Protein AF-A0A9X0UBY7-F1 (afdb_monomer_lite)

Foldseek 3Di:
DDPVCCVPPPDDPPDPLVVLLVVQCVVVVNDDDPVVSVVSVCVPPPVNVVVVLVVCVPPVQVVCVVVVQWDDDVSRIDGPDDPD

Organism: NCBI:txid2013562

Structure (mmCIF, N/CA/C/O backbone):
data_AF-A0A9X0UBY7-F1
#
_entry.id   AF-A0A9X0UBY7-F1
#
loop_
_atom_site.group_PDB
_atom_site.id
_atom_site.type_symbol
_atom_site.label_atom_id
_atom_site.label_alt_id
_atom_site.label_comp_id
_atom_site.label_asym_id
_atom_site.label_entity_id
_atom_site.label_seq_id
_atom_site.pdbx_PDB_ins_code
_atom_site.Cartn_x
_atom_site.Cartn_y
_atom_site.Cartn_z
_atom_site.occupancy
_atom_site.B_iso_or_equiv
_atom_site.auth_seq_id
_atom_site.auth_comp_id
_atom_site.auth_asym_id
_atom_site.auth_atom_id
_atom_site.pdbx_PDB_model_num
ATOM 1 N N . MET A 1 1 ? 15.505 -2.997 -29.357 1.00 66.88 1 MET A N 1
ATOM 2 C CA . MET A 1 1 ? 16.076 -2.775 -28.008 1.00 66.88 1 MET A CA 1
ATOM 3 C C . MET A 1 1 ? 15.454 -3.789 -27.059 1.00 66.88 1 MET A C 1
ATOM 5 O O . MET A 1 1 ? 14.241 -3.943 -27.102 1.00 66.88 1 MET A O 1
ATOM 9 N N . LEU A 1 2 ? 16.249 -4.509 -26.263 1.00 91.62 2 LEU A N 1
ATOM 10 C CA . LEU A 1 2 ? 15.732 -5.490 -25.298 1.00 91.62 2 LEU A CA 1
ATOM 11 C C . LEU A 1 2 ? 15.333 -4.788 -23.994 1.00 91.62 2 LEU A C 1
ATOM 13 O O . LEU A 1 2 ? 16.047 -3.897 -23.543 1.00 91.62 2 LEU A O 1
ATOM 17 N N . LEU A 1 3 ? 14.246 -5.223 -23.348 1.00 91.50 3 LEU A N 1
ATOM 18 C CA . LEU A 1 3 ? 13.816 -4.681 -22.048 1.00 91.50 3 LEU A CA 1
ATOM 19 C C . LEU A 1 3 ? 14.946 -4.728 -21.004 1.00 91.50 3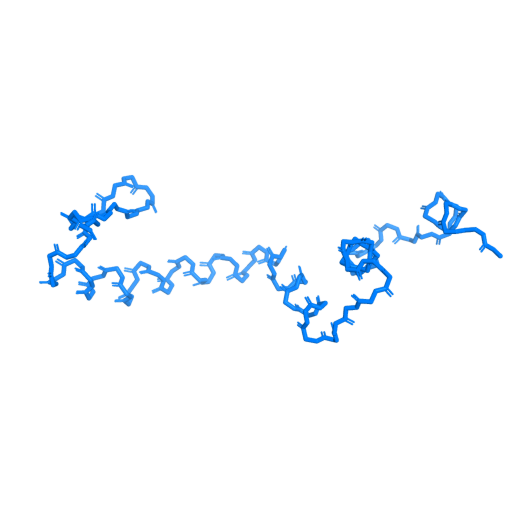 LEU A C 1
ATOM 21 O O . LEU A 1 3 ? 15.163 -3.767 -20.271 1.00 91.50 3 LEU A O 1
ATOM 25 N N . ARG A 1 4 ? 15.721 -5.819 -20.998 1.00 93.75 4 ARG A N 1
ATOM 26 C CA . ARG A 1 4 ? 16.901 -5.983 -20.141 1.00 93.75 4 ARG A CA 1
ATOM 27 C C . ARG A 1 4 ? 17.947 -4.884 -20.354 1.00 93.75 4 ARG A C 1
ATOM 29 O O . ARG A 1 4 ? 18.511 -4.401 -19.383 1.00 93.75 4 ARG A O 1
ATOM 36 N N . ASP A 1 5 ? 18.206 -4.498 -21.602 1.00 95.12 5 ASP A N 1
ATOM 37 C CA . ASP A 1 5 ? 19.177 -3.444 -21.921 1.00 95.12 5 ASP A CA 1
ATOM 38 C C . ASP A 1 5 ? 18.697 -2.076 -21.420 1.00 95.12 5 ASP A C 1
ATOM 40 O O . ASP A 1 5 ? 19.464 -1.329 -20.818 1.00 95.12 5 ASP A O 1
ATOM 44 N N . PHE A 1 6 ? 17.403 -1.783 -21.575 1.00 93.56 6 PHE A N 1
ATOM 45 C CA . PHE A 1 6 ? 16.824 -0.553 -21.042 1.00 93.56 6 PHE A CA 1
ATOM 46 C C . PHE A 1 6 ? 16.968 -0.468 -19.518 1.00 93.56 6 PHE A C 1
ATOM 48 O O . PHE A 1 6 ? 17.466 0.534 -19.008 1.00 93.56 6 PHE A O 1
ATOM 55 N N . ILE A 1 7 ? 16.578 -1.529 -18.803 1.00 92.31 7 ILE A N 1
ATOM 56 C CA . ILE A 1 7 ? 16.631 -1.578 -17.335 1.00 92.31 7 ILE A CA 1
ATOM 57 C C . ILE A 1 7 ? 18.068 -1.417 -16.826 1.00 92.31 7 ILE A C 1
ATOM 59 O O . ILE A 1 7 ? 18.282 -0.686 -15.866 1.00 92.31 7 ILE A O 1
ATOM 63 N N . LEU A 1 8 ? 19.042 -2.076 -17.461 1.00 92.50 8 LEU A N 1
ATOM 64 C CA . LEU A 1 8 ? 20.424 -2.092 -16.973 1.00 92.50 8 LEU A CA 1
ATOM 65 C C . LEU A 1 8 ? 21.235 -0.857 -17.375 1.00 92.50 8 LEU A C 1
ATOM 67 O O . LEU A 1 8 ? 22.073 -0.415 -16.598 1.00 92.50 8 LEU A O 1
ATOM 71 N N . ASN A 1 9 ? 21.009 -0.310 -18.573 1.00 94.12 9 ASN A N 1
ATOM 72 C CA . ASN A 1 9 ? 21.930 0.662 -19.170 1.00 94.12 9 ASN A CA 1
ATOM 73 C C . ASN A 1 9 ? 21.302 2.036 -19.454 1.00 94.12 9 ASN A C 1
ATOM 75 O O . ASN A 1 9 ? 22.028 2.982 -19.761 1.00 94.12 9 ASN A O 1
ATOM 79 N N . ARG A 1 10 ? 19.967 2.169 -19.423 1.00 91.12 10 ARG A N 1
ATOM 80 C CA . ARG A 1 10 ? 19.268 3.397 -19.866 1.00 91.12 10 ARG A CA 1
ATOM 81 C C . ARG A 1 10 ? 18.308 3.984 -18.836 1.00 91.12 10 ARG A C 1
ATOM 83 O O . ARG A 1 10 ? 18.087 5.195 -18.856 1.00 91.12 10 ARG A O 1
ATOM 90 N N . MET A 1 11 ? 17.724 3.160 -17.971 1.00 92.44 11 MET A N 1
ATOM 91 C CA . MET A 1 11 ? 16.774 3.603 -16.956 1.00 92.44 11 MET A CA 1
ATOM 92 C C . MET A 1 11 ? 17.481 4.508 -15.938 1.00 92.44 11 MET A C 1
ATOM 94 O O . MET A 1 11 ? 18.481 4.124 -15.334 1.00 92.44 11 MET A O 1
ATOM 98 N N . ARG A 1 12 ? 16.978 5.735 -15.761 1.00 87.19 12 ARG A N 1
ATOM 99 C CA . ARG A 1 12 ? 17.552 6.690 -14.803 1.00 87.19 12 ARG A CA 1
ATOM 100 C C . ARG A 1 12 ? 16.976 6.416 -13.416 1.00 87.19 12 ARG A C 1
ATOM 102 O O . ARG A 1 12 ? 15.763 6.446 -13.242 1.00 87.19 12 ARG A O 1
ATOM 109 N N . MET A 1 13 ? 17.841 6.247 -12.420 1.00 69.06 13 MET A N 1
ATOM 110 C CA . MET A 1 13 ? 17.476 5.971 -11.019 1.00 69.06 13 MET A CA 1
ATOM 111 C C . MET A 1 13 ? 16.941 7.201 -10.253 1.00 69.06 13 MET A C 1
ATOM 113 O O . MET A 1 13 ? 17.233 7.381 -9.079 1.00 69.06 13 MET A O 1
ATOM 117 N N . GLY A 1 14 ? 16.182 8.079 -10.916 1.00 75.38 14 GLY A N 1
ATOM 118 C CA . GLY A 1 14 ? 15.693 9.334 -10.328 1.00 75.38 14 GLY A CA 1
ATOM 119 C C . GLY A 1 14 ? 14.266 9.282 -9.778 1.00 75.38 14 GLY A C 1
ATOM 120 O O . GLY A 1 14 ? 13.891 10.162 -9.015 1.00 75.38 14 GLY A O 1
ATOM 121 N N . HIS A 1 15 ? 13.455 8.293 -10.169 1.00 74.06 15 HIS A N 1
ATOM 122 C CA . HIS A 1 15 ? 12.082 8.170 -9.678 1.00 74.06 15 HIS A CA 1
ATOM 123 C C . HIS A 1 15 ? 11.568 6.733 -9.746 1.00 74.06 15 HIS A C 1
ATOM 125 O O . HIS A 1 15 ? 11.903 5.974 -10.657 1.00 74.06 15 HIS A O 1
ATOM 131 N N . VAL A 1 16 ? 10.660 6.396 -8.834 1.00 86.00 16 VAL A N 1
ATOM 132 C CA . VAL A 1 16 ? 10.026 5.076 -8.726 1.00 86.00 16 VAL A CA 1
ATOM 133 C C . VAL A 1 16 ? 9.060 4.755 -9.887 1.00 86.00 16 VAL A C 1
ATOM 135 O O . VAL A 1 16 ? 8.659 3.609 -10.069 1.00 86.00 16 VAL A O 1
ATOM 138 N N . TYR A 1 17 ? 8.718 5.731 -10.740 1.00 91.38 17 TYR A N 1
ATOM 139 C CA . TYR A 1 17 ? 7.670 5.574 -11.761 1.00 91.38 17 TYR A CA 1
ATOM 140 C C . TYR A 1 17 ? 8.005 4.528 -12.828 1.00 91.38 17 TYR A C 1
ATOM 142 O O . TYR A 1 17 ? 7.208 3.636 -13.108 1.00 91.38 17 TYR A O 1
ATOM 150 N N . GLN A 1 18 ? 9.195 4.627 -13.426 1.00 93.50 18 GLN A N 1
ATOM 151 C CA . GLN A 1 18 ? 9.632 3.712 -14.482 1.00 93.50 18 GLN A CA 1
ATOM 152 C C . GLN A 1 18 ? 9.704 2.253 -13.995 1.00 93.50 18 GLN A C 1
ATOM 154 O O . GLN A 1 18 ? 9.077 1.399 -14.629 1.00 93.50 18 GLN A O 1
ATOM 159 N N . PRO A 1 19 ? 10.389 1.934 -12.876 1.00 93.19 19 PRO A N 1
ATOM 160 C CA . PRO A 1 19 ? 10.447 0.556 -12.396 1.00 93.19 19 PRO A CA 1
ATOM 161 C C . PRO A 1 19 ? 9.075 0.013 -11.971 1.00 93.19 19 PRO A C 1
ATOM 163 O O . PRO A 1 19 ? 8.784 -1.154 -12.232 1.00 93.19 19 PRO A O 1
ATOM 166 N N . VAL A 1 20 ? 8.197 0.833 -11.385 1.00 94.00 20 VAL A N 1
ATOM 167 C CA . VAL A 1 20 ? 6.858 0.381 -10.960 1.00 94.00 20 VAL A CA 1
ATOM 168 C C . VAL A 1 20 ? 5.937 0.122 -12.139 1.00 94.00 20 VAL A C 1
ATOM 170 O O . VAL A 1 20 ? 5.262 -0.905 -12.165 1.00 94.00 20 VAL A O 1
ATOM 173 N N . MET A 1 21 ? 5.946 0.992 -13.150 1.00 95.50 21 MET A N 1
ATOM 174 C CA . MET A 1 21 ? 5.162 0.775 -14.365 1.00 95.50 21 MET A CA 1
ATOM 175 C C . MET A 1 21 ? 5.608 -0.501 -15.087 1.00 95.50 21 MET A C 1
ATOM 177 O O . MET A 1 21 ? 4.769 -1.303 -15.499 1.00 95.50 21 MET A O 1
ATOM 181 N N . LEU A 1 22 ? 6.923 -0.726 -15.202 1.00 96.00 22 LEU A N 1
ATOM 182 C CA . LEU A 1 22 ? 7.463 -1.953 -15.792 1.00 96.00 22 LEU A CA 1
ATOM 183 C C . LEU A 1 22 ? 7.074 -3.192 -14.980 1.00 96.00 22 LEU A C 1
ATOM 185 O O . LEU A 1 22 ? 6.670 -4.194 -15.566 1.00 96.00 22 LEU A O 1
ATOM 189 N N . LYS A 1 23 ? 7.132 -3.125 -13.645 1.00 95.00 23 LYS A N 1
ATOM 190 C CA . LYS A 1 23 ? 6.683 -4.214 -12.768 1.00 95.00 23 LYS A CA 1
ATOM 191 C C . LYS A 1 23 ? 5.202 -4.538 -12.984 1.00 95.00 23 LYS A C 1
ATOM 193 O O . LYS A 1 23 ? 4.874 -5.704 -13.191 1.00 95.00 23 LYS A O 1
ATOM 198 N N . ALA A 1 24 ? 4.333 -3.527 -13.002 1.00 96.44 24 ALA A N 1
ATOM 199 C CA . ALA A 1 24 ? 2.898 -3.704 -13.222 1.00 96.44 24 ALA A CA 1
ATOM 200 C C . ALA A 1 24 ? 2.602 -4.344 -14.590 1.00 96.44 24 ALA A C 1
ATOM 202 O O . ALA A 1 24 ? 1.815 -5.283 -14.683 1.00 96.44 24 ALA A O 1
ATOM 203 N N . LEU A 1 25 ? 3.293 -3.899 -15.646 1.00 97.50 25 LEU A N 1
ATOM 204 C CA . LEU A 1 25 ? 3.188 -4.498 -16.979 1.00 97.50 25 LEU A CA 1
ATOM 205 C C . LEU A 1 25 ? 3.625 -5.965 -16.987 1.00 97.50 25 LEU A C 1
ATOM 207 O O . LEU A 1 25 ? 2.936 -6.796 -17.571 1.00 97.50 25 LEU A O 1
ATOM 211 N N . LEU A 1 26 ? 4.745 -6.300 -16.342 1.00 96.19 26 LEU A N 1
ATOM 212 C CA . LEU A 1 26 ? 5.237 -7.679 -16.275 1.00 96.19 26 LEU A CA 1
ATOM 213 C C . LEU A 1 26 ? 4.268 -8.595 -15.514 1.00 96.19 26 LEU A C 1
ATOM 215 O O . LEU A 1 26 ? 4.026 -9.7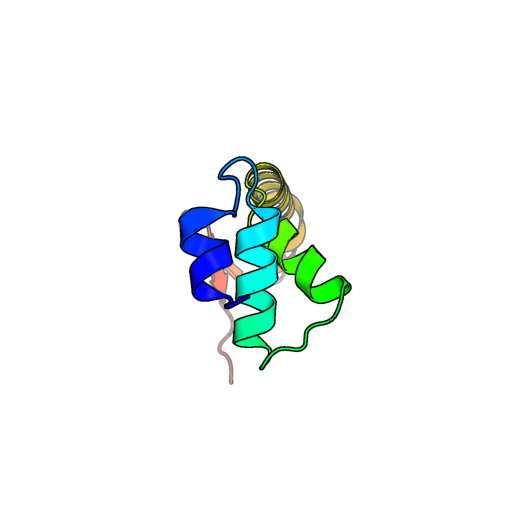14 -15.956 1.00 96.19 26 LEU A O 1
ATOM 219 N N . GLN A 1 27 ? 3.672 -8.112 -14.421 1.00 95.75 27 GLN A N 1
ATOM 220 C CA . GLN A 1 27 ? 2.653 -8.851 -13.665 1.00 95.75 27 GLN A CA 1
ATOM 221 C C . GLN A 1 27 ? 1.344 -9.019 -14.453 1.00 95.75 27 GLN A C 1
ATOM 223 O O . GLN A 1 27 ? 0.671 -10.036 -14.317 1.00 95.75 27 GLN A O 1
ATOM 228 N N . GLY A 1 28 ? 1.005 -8.051 -15.307 1.00 95.75 28 GLY A N 1
ATOM 229 C CA . GLY A 1 28 ? -0.176 -8.069 -16.172 1.00 95.75 28 GLY A CA 1
ATOM 230 C C . GLY A 1 28 ? 0.026 -8.740 -17.537 1.00 95.75 28 GLY A C 1
ATOM 231 O O . GLY A 1 28 ? -0.708 -8.441 -18.477 1.00 95.75 28 GLY A O 1
ATOM 232 N N . ASN A 1 29 ? 1.036 -9.603 -17.709 1.00 95.75 29 ASN A N 1
ATOM 233 C CA . ASN A 1 29 ? 1.352 -10.239 -19.002 1.00 95.75 29 ASN A CA 1
ATOM 234 C C . ASN A 1 29 ? 1.505 -9.227 -20.158 1.00 95.75 29 ASN A C 1
ATOM 236 O O . ASN A 1 29 ? 1.022 -9.425 -21.276 1.00 95.75 29 ASN A O 1
ATOM 240 N N . GLY A 1 30 ? 2.161 -8.104 -19.871 1.00 96.44 30 GLY A N 1
ATOM 241 C CA . GLY A 1 30 ? 2.398 -7.007 -20.804 1.00 96.44 30 GLY A CA 1
ATOM 242 C C . GLY A 1 30 ? 1.236 -6.024 -20.954 1.00 96.44 30 GLY A C 1
ATOM 243 O O . GLY A 1 30 ? 1.330 -5.130 -21.795 1.00 96.44 30 GLY A O 1
ATOM 244 N N . ARG A 1 31 ? 0.146 -6.157 -20.182 1.00 97.19 31 ARG A N 1
ATOM 245 C CA . ARG A 1 31 ? -1.024 -5.266 -20.248 1.00 97.19 31 ARG A CA 1
ATOM 246 C C . ARG A 1 31 ? -1.534 -4.896 -18.858 1.00 97.19 31 ARG A C 1
ATOM 248 O O . ARG A 1 31 ? -1.737 -5.753 -18.012 1.00 97.19 31 ARG A O 1
ATOM 255 N N . VAL A 1 32 ? -1.789 -3.613 -18.640 1.00 97.75 32 VAL A N 1
ATOM 256 C CA . VAL A 1 32 ? -2.348 -3.081 -17.391 1.00 97.75 32 VAL A CA 1
ATOM 257 C C . VAL A 1 32 ? -3.027 -1.745 -17.695 1.00 97.75 32 VAL A C 1
ATOM 259 O O . VAL A 1 32 ? -2.631 -1.061 -18.643 1.00 97.75 32 VAL A O 1
ATOM 262 N N . SER A 1 33 ? -4.073 -1.376 -16.954 1.0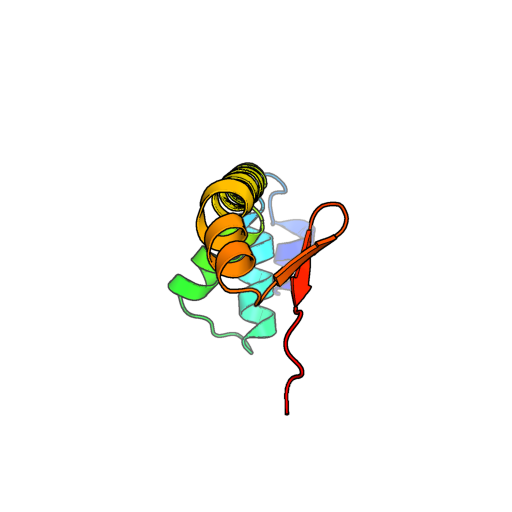0 98.00 33 SER A N 1
ATOM 263 C CA . SER A 1 33 ? -4.752 -0.100 -17.186 1.00 98.00 33 SER A CA 1
ATOM 264 C C . SER A 1 33 ? -3.944 1.075 -16.620 1.00 98.00 33 SER A C 1
ATOM 266 O O . SER A 1 33 ? -3.147 0.918 -15.694 1.00 98.00 33 SER A O 1
ATOM 268 N N . LEU A 1 34 ? -4.185 2.287 -17.133 1.00 97.44 34 LEU A N 1
ATOM 269 C CA . LEU A 1 34 ? -3.607 3.509 -16.554 1.00 97.44 34 LEU A CA 1
ATOM 270 C C . LEU A 1 34 ? -3.986 3.673 -15.076 1.00 97.44 34 LEU A C 1
ATOM 272 O O . LEU A 1 34 ? -3.167 4.121 -14.278 1.00 97.44 34 LEU A O 1
ATOM 276 N N . ARG A 1 35 ? -5.215 3.282 -14.713 1.00 97.31 35 ARG A N 1
ATOM 277 C CA . ARG A 1 35 ? -5.713 3.355 -13.337 1.00 97.31 35 ARG A CA 1
ATOM 278 C C . ARG A 1 35 ? -4.923 2.440 -12.407 1.00 97.31 35 ARG A C 1
ATOM 280 O O . ARG A 1 35 ? -4.577 2.862 -11.311 1.00 97.31 35 ARG A O 1
ATOM 287 N N . ASP A 1 36 ? -4.601 1.233 -12.855 1.00 96.56 36 ASP A N 1
ATOM 288 C CA . ASP A 1 36 ? -3.853 0.270 -12.045 1.00 96.56 36 ASP A CA 1
ATOM 289 C C . ASP A 1 36 ? -2.377 0.674 -11.906 1.00 96.56 36 ASP A C 1
ATOM 291 O O . ASP A 1 36 ? -1.802 0.526 -10.831 1.00 96.56 36 ASP A O 1
ATOM 295 N N . ILE A 1 37 ? -1.771 1.263 -12.949 1.00 95.75 37 ILE A N 1
ATOM 296 C CA . ILE A 1 37 ? -0.424 1.856 -12.848 1.00 95.75 37 ILE A CA 1
ATOM 297 C C . ILE A 1 37 ? -0.423 3.001 -11.826 1.00 95.75 37 ILE A C 1
ATOM 299 O O . ILE A 1 37 ? 0.453 3.058 -10.965 1.00 95.75 37 ILE A O 1
ATOM 303 N N . ALA A 1 38 ? -1.413 3.897 -11.894 1.00 93.94 38 ALA A N 1
ATOM 304 C CA . ALA A 1 38 ? -1.537 5.001 -10.947 1.00 93.94 38 ALA A CA 1
ATOM 305 C C . ALA A 1 38 ? -1.743 4.501 -9.507 1.00 93.94 38 ALA A C 1
ATOM 307 O O . ALA A 1 38 ? -1.103 5.010 -8.591 1.00 93.94 38 ALA A O 1
ATOM 308 N N . ALA A 1 39 ? -2.567 3.467 -9.308 1.00 92.56 39 ALA A N 1
ATOM 309 C CA . ALA A 1 39 ? -2.752 2.830 -8.005 1.00 92.56 39 ALA A CA 1
ATOM 310 C C . ALA A 1 39 ? -1.454 2.192 -7.477 1.00 92.56 39 ALA A C 1
ATOM 312 O O . ALA A 1 39 ? -1.174 2.270 -6.284 1.00 92.56 39 ALA A O 1
ATOM 313 N N . ALA A 1 40 ? -0.629 1.612 -8.355 1.00 92.81 40 ALA A N 1
ATOM 314 C CA . ALA A 1 40 ? 0.670 1.066 -7.972 1.00 92.81 40 ALA A CA 1
ATOM 315 C C . ALA A 1 40 ? 1.676 2.153 -7.552 1.00 92.81 40 ALA A C 1
ATOM 317 O O . ALA A 1 40 ? 2.497 1.902 -6.674 1.00 92.81 40 ALA A O 1
ATOM 318 N N . PHE A 1 41 ? 1.616 3.355 -8.141 1.00 90.94 41 PHE A N 1
ATOM 319 C CA . PHE A 1 41 ? 2.392 4.502 -7.650 1.00 90.94 41 PHE A CA 1
ATOM 320 C C . PHE A 1 41 ? 1.897 4.962 -6.279 1.00 90.94 41 PHE A C 1
ATOM 322 O O . PHE A 1 41 ? 2.710 5.154 -5.382 1.00 90.94 41 PHE A O 1
ATOM 329 N N . LEU A 1 42 ? 0.574 5.065 -6.118 1.00 89.06 42 LEU A N 1
ATOM 330 C CA . LEU A 1 42 ? -0.088 5.440 -4.866 1.00 89.06 42 LEU A CA 1
ATOM 331 C C . LEU A 1 42 ? 0.338 4.546 -3.696 1.00 89.06 42 LEU A C 1
ATOM 333 O O . LEU A 1 42 ? 0.606 5.020 -2.601 1.00 89.06 42 LEU A O 1
ATOM 337 N N . ALA A 1 43 ? 0.425 3.238 -3.947 1.00 85.50 43 ALA A N 1
ATOM 338 C CA . ALA A 1 43 ? 0.782 2.241 -2.943 1.00 85.50 43 ALA A CA 1
ATOM 339 C C . ALA A 1 43 ? 2.232 2.350 -2.432 1.00 85.50 43 ALA A C 1
ATOM 341 O O . ALA A 1 43 ? 2.577 1.693 -1.455 1.00 85.50 43 ALA A O 1
ATOM 342 N N . LEU A 1 44 ? 3.086 3.124 -3.106 1.00 82.69 44 LEU A N 1
ATOM 343 C CA . LEU A 1 44 ? 4.493 3.322 -2.749 1.00 82.69 44 LEU A CA 1
ATOM 344 C C . LEU A 1 44 ? 4.774 4.724 -2.202 1.00 82.69 44 LEU A C 1
ATOM 346 O O . LEU A 1 44 ? 5.921 5.018 -1.871 1.00 82.69 44 LEU A O 1
ATOM 350 N N . ASP A 1 45 ? 3.760 5.586 -2.139 1.00 84.50 45 ASP A N 1
ATOM 351 C CA . ASP A 1 45 ? 3.879 6.923 -1.573 1.00 84.50 45 ASP A CA 1
ATOM 352 C C . ASP A 1 45 ? 3.743 6.850 -0.044 1.00 84.50 45 ASP A C 1
ATOM 354 O O . ASP A 1 45 ? 2.654 6.661 0.502 1.00 84.50 45 ASP A O 1
ATOM 358 N N . GLU A 1 46 ? 4.877 6.966 0.648 1.00 82.38 46 GLU A N 1
ATOM 359 C CA . GLU A 1 46 ? 4.976 6.864 2.108 1.00 82.38 46 GLU A CA 1
ATOM 360 C C . GLU A 1 46 ? 4.137 7.935 2.820 1.00 82.38 46 GLU A C 1
ATOM 362 O O . GLU A 1 46 ? 3.397 7.617 3.750 1.00 82.38 46 GLU A O 1
ATOM 367 N N . ALA A 1 47 ? 4.135 9.174 2.317 1.00 81.69 47 ALA A N 1
ATOM 368 C CA . ALA A 1 47 ? 3.326 10.253 2.887 1.00 81.69 47 ALA A CA 1
ATOM 369 C C . ALA A 1 47 ? 1.823 9.943 2.790 1.00 81.69 47 ALA A C 1
ATOM 371 O O . ALA A 1 47 ? 1.024 10.314 3.656 1.00 81.69 47 ALA A O 1
ATOM 372 N N . GLN A 1 48 ? 1.421 9.238 1.733 1.00 83.75 48 GLN A N 1
ATOM 373 C CA . GLN A 1 48 ? 0.040 8.826 1.554 1.00 83.75 48 GLN A CA 1
ATOM 374 C C . GLN A 1 48 ? -0.338 7.624 2.423 1.00 83.75 48 GLN A C 1
ATOM 376 O O . GLN A 1 48 ? -1.469 7.565 2.915 1.00 83.75 48 GLN A O 1
ATOM 381 N N . LEU A 1 49 ? 0.593 6.694 2.647 1.00 87.81 49 LEU A N 1
ATOM 382 C CA . LEU A 1 49 ? 0.405 5.602 3.597 1.00 87.81 49 LEU A CA 1
ATOM 383 C C . LEU A 1 49 ? 0.186 6.151 5.013 1.00 87.81 49 LEU A C 1
ATOM 385 O O . LEU A 1 49 ? -0.819 5.816 5.638 1.00 87.81 49 LEU A O 1
ATOM 389 N N . GLU A 1 50 ? 1.045 7.067 5.468 1.00 90.81 50 GLU A N 1
ATOM 390 C CA . GLU A 1 50 ? 0.913 7.743 6.766 1.00 90.81 50 GLU A CA 1
ATOM 391 C C . GLU A 1 50 ? -0.436 8.466 6.908 1.00 90.81 50 GLU A C 1
ATOM 393 O O . GLU A 1 50 ? -1.126 8.345 7.926 1.00 90.81 50 GLU A O 1
ATOM 398 N N . TYR A 1 51 ? -0.868 9.176 5.861 1.00 91.94 51 TYR A N 1
ATOM 399 C CA . TYR A 1 51 ? -2.187 9.805 5.836 1.00 91.94 51 TYR A CA 1
ATOM 400 C C . TYR A 1 51 ? -3.313 8.778 6.034 1.00 91.94 51 TYR A C 1
ATOM 402 O O . TYR A 1 51 ? -4.220 8.994 6.846 1.00 91.94 51 TYR A O 1
ATOM 410 N N . TYR A 1 52 ? -3.271 7.647 5.324 1.00 92.56 52 TYR A N 1
ATOM 411 C CA . TYR A 1 52 ? -4.304 6.620 5.449 1.00 92.56 52 TYR A CA 1
ATOM 412 C C . TYR A 1 52 ? -4.248 5.854 6.7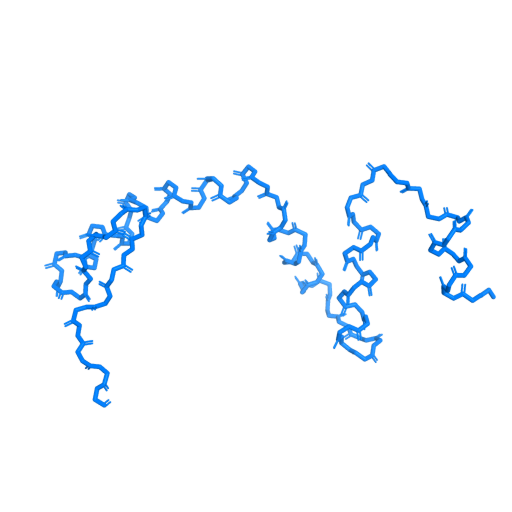72 1.00 92.56 52 TYR A C 1
ATOM 414 O O . TYR A 1 52 ? -5.301 5.418 7.250 1.00 92.56 52 TYR A O 1
ATOM 422 N N . GLU A 1 53 ? -3.089 5.745 7.420 1.00 93.69 53 GLU A N 1
ATOM 423 C CA . GLU A 1 53 ? -3.013 5.252 8.795 1.00 93.69 53 GLU A CA 1
ATOM 424 C C . GLU A 1 53 ? -3.793 6.151 9.759 1.00 93.69 53 GLU A C 1
ATOM 426 O O . GLU A 1 53 ? -4.600 5.660 10.554 1.00 93.69 53 GLU A O 1
ATOM 431 N N . GLU A 1 54 ? -3.600 7.469 9.674 1.00 94.88 54 GLU A N 1
ATOM 432 C CA . GLU A 1 54 ? -4.326 8.431 10.506 1.00 94.88 54 GLU A CA 1
ATOM 433 C C . GLU A 1 54 ? -5.831 8.378 10.246 1.00 94.88 54 GLU A C 1
ATOM 435 O O . GLU A 1 54 ? -6.636 8.351 11.181 1.00 94.88 54 GLU A O 1
ATOM 440 N N . ILE A 1 55 ? -6.225 8.298 8.975 1.00 96.12 55 ILE A N 1
ATOM 441 C CA . ILE A 1 55 ? -7.622 8.115 8.580 1.00 96.12 55 ILE A CA 1
ATOM 442 C C . ILE A 1 55 ? -8.197 6.834 9.192 1.00 96.12 55 ILE A C 1
ATOM 444 O O . ILE A 1 55 ? -9.275 6.885 9.791 1.00 96.12 55 ILE A O 1
ATOM 448 N N . THR A 1 56 ? -7.469 5.718 9.111 1.00 95.81 56 THR A N 1
ATOM 449 C CA . THR A 1 56 ? -7.881 4.409 9.644 1.00 95.81 56 THR A CA 1
ATOM 450 C C . THR A 1 56 ? -8.093 4.458 11.158 1.00 95.81 56 THR A C 1
ATOM 452 O O . THR A 1 56 ? -9.125 3.998 11.658 1.00 95.81 56 THR A O 1
ATOM 455 N N . LYS A 1 57 ? -7.162 5.089 11.884 1.00 94.81 57 LYS A N 1
ATOM 456 C CA . LYS A 1 57 ? -7.214 5.259 13.345 1.00 94.81 57 LYS A CA 1
ATOM 457 C C . LYS A 1 57 ? -8.361 6.176 13.787 1.00 94.81 57 LYS A C 1
ATOM 459 O O . LYS A 1 57 ? -8.935 5.959 14.854 1.00 94.81 57 LYS A O 1
ATOM 464 N N . ARG A 1 58 ? -8.706 7.196 12.990 1.00 96.06 58 ARG A N 1
ATOM 465 C CA . ARG A 1 58 ? -9.708 8.218 13.351 1.00 96.06 58 ARG A CA 1
ATOM 466 C C . ARG A 1 58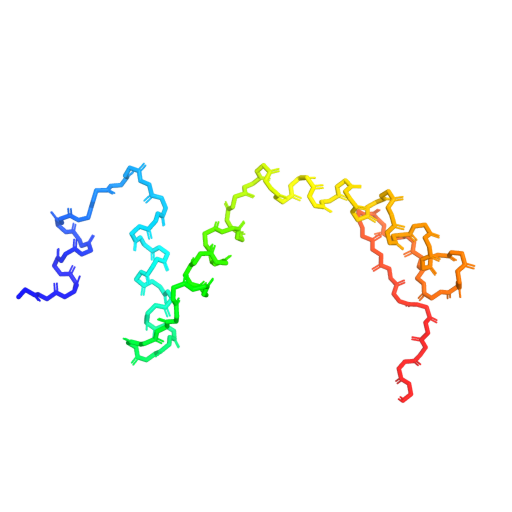 ? -11.142 7.845 12.995 1.00 96.06 58 ARG A C 1
ATOM 468 O O . ARG A 1 58 ? -12.045 8.204 13.744 1.00 96.06 58 ARG A O 1
ATOM 475 N N . MET A 1 59 ? -11.367 7.174 11.864 1.00 96.62 59 MET A N 1
ATOM 476 C CA . MET A 1 59 ? -12.718 6.983 11.322 1.00 96.62 59 MET A CA 1
ATOM 477 C C . MET A 1 59 ? -13.215 5.532 11.404 1.00 96.62 59 MET A C 1
ATOM 479 O O . MET A 1 59 ? -14.065 5.258 12.254 1.00 96.62 59 MET A O 1
ATOM 483 N N . PRO A 1 60 ? -12.731 4.578 10.585 1.00 96.88 60 PRO A N 1
ATOM 484 C CA . PRO A 1 60 ? -13.285 3.229 10.589 1.00 96.88 60 PRO A CA 1
ATOM 485 C C . PRO A 1 60 ? -12.944 2.465 11.870 1.00 96.88 60 PRO A C 1
ATOM 487 O O . PRO A 1 60 ? -13.796 1.737 12.372 1.00 96.88 60 PRO A O 1
ATOM 490 N N . GLY A 1 61 ? -11.754 2.664 12.447 1.00 96.81 61 GLY A N 1
ATOM 491 C CA . GLY A 1 61 ? -11.339 1.976 13.669 1.00 96.81 61 GLY A CA 1
ATOM 492 C C . GLY A 1 61 ? -12.321 2.170 14.834 1.00 96.81 61 GLY A C 1
ATOM 493 O O . GLY A 1 61 ? -12.852 1.180 15.348 1.00 96.81 61 GLY A O 1
ATOM 494 N N . PRO A 1 62 ? -12.635 3.420 15.234 1.00 96.81 62 PRO A N 1
ATOM 495 C CA . PRO A 1 62 ? -13.618 3.695 16.280 1.00 96.81 62 PRO A CA 1
ATOM 496 C C . PRO A 1 62 ? -15.034 3.231 15.930 1.00 96.81 62 PRO A C 1
ATOM 498 O O . PRO A 1 62 ? -15.734 2.726 16.807 1.00 96.81 62 PRO A O 1
ATOM 501 N N . VAL A 1 63 ? -15.463 3.371 14.670 1.00 97.69 63 VAL A N 1
ATOM 502 C CA . VAL A 1 63 ? -16.796 2.930 14.226 1.00 97.69 63 VAL A CA 1
ATOM 503 C C . VAL A 1 63 ? -16.938 1.415 14.380 1.00 97.69 63 VAL A C 1
ATOM 505 O O . VAL A 1 63 ? -17.836 0.951 15.078 1.00 97.69 63 VAL A O 1
ATOM 508 N N . LEU A 1 64 ? -16.024 0.634 13.806 1.00 97.19 64 LEU A N 1
ATOM 509 C CA . LEU A 1 64 ? -16.085 -0.828 13.855 1.00 97.19 64 LEU A CA 1
ATOM 510 C C . LEU A 1 64 ? -15.888 -1.370 15.278 1.00 97.19 64 LEU A C 1
ATOM 512 O O . LEU A 1 64 ? -16.547 -2.338 15.659 1.00 97.19 64 LEU A O 1
ATOM 516 N N . SER A 1 65 ? -15.046 -0.715 16.087 1.00 95.31 65 SER A N 1
ATOM 517 C CA . SER A 1 65 ? -14.877 -1.051 17.508 1.00 95.31 65 SER A CA 1
ATOM 518 C C . SER A 1 65 ? -16.175 -0.858 18.295 1.00 95.31 65 SER A C 1
ATOM 520 O O . SER A 1 65 ? -16.552 -1.721 19.085 1.00 95.31 65 SER A O 1
ATOM 522 N N . ARG A 1 66 ? -16.907 0.242 18.052 1.00 96.06 66 ARG A N 1
ATOM 523 C CA . ARG A 1 66 ? -18.214 0.505 18.688 1.00 96.06 66 ARG A CA 1
ATOM 524 C C . ARG A 1 66 ? -19.273 -0.525 18.308 1.00 96.06 66 ARG A C 1
ATOM 526 O O . ARG A 1 66 ? -20.121 -0.845 19.132 1.00 96.06 66 ARG A O 1
ATOM 533 N N . HIS A 1 67 ? -19.207 -1.059 17.091 1.00 96.25 67 HIS A N 1
ATOM 534 C CA . HIS A 1 67 ? -20.071 -2.154 16.648 1.00 96.25 67 HIS A CA 1
ATOM 535 C C . HIS A 1 67 ? -19.602 -3.538 17.132 1.00 96.25 67 HIS A C 1
ATOM 537 O O . HIS A 1 67 ? -20.218 -4.540 16.784 1.00 96.25 67 HIS A O 1
ATOM 543 N N . GLY A 1 68 ? -18.525 -3.616 17.922 1.00 94.38 68 GLY A N 1
ATOM 544 C CA . GLY A 1 68 ? -17.995 -4.875 18.447 1.00 94.38 68 GLY A CA 1
ATOM 545 C C . GLY A 1 68 ? -17.365 -5.781 17.387 1.00 94.38 68 GLY A C 1
ATOM 546 O O . GLY A 1 68 ? -17.126 -6.952 17.664 1.00 94.38 68 GLY A O 1
ATOM 547 N N . LEU A 1 69 ? -17.098 -5.260 16.185 1.00 95.75 69 LEU A N 1
ATOM 548 C CA . LEU A 1 69 ? -16.590 -6.040 15.054 1.00 95.75 69 LEU A CA 1
ATOM 549 C C . LEU A 1 69 ? -15.073 -6.199 15.093 1.00 95.75 69 LEU A C 1
ATOM 551 O O . LEU A 1 69 ? -14.557 -7.228 14.670 1.00 95.75 69 LEU A O 1
ATOM 555 N N . VAL A 1 70 ? -14.365 -5.189 15.596 1.00 96.19 70 VAL A N 1
ATOM 556 C CA . VAL A 1 70 ? -12.905 -5.196 15.723 1.00 96.19 70 VAL A CA 1
ATOM 557 C C . VAL A 1 70 ? -12.473 -4.735 17.111 1.00 96.19 70 VAL A C 1
ATOM 559 O O . VAL A 1 70 ? -13.238 -4.106 17.840 1.00 96.19 70 VAL A O 1
ATOM 562 N N . GLU A 1 71 ? -11.228 -5.015 17.465 1.00 95.44 71 GLU A N 1
ATOM 563 C CA . GLU A 1 71 ? -10.521 -4.400 18.590 1.00 95.44 71 GLU A CA 1
ATOM 564 C C . GLU A 1 71 ? -9.123 -3.968 18.168 1.00 95.44 71 GLU A C 1
ATOM 566 O O . GLU A 1 71 ? -8.589 -4.461 17.178 1.00 95.44 71 GLU A O 1
ATOM 571 N N . ARG A 1 72 ? -8.536 -3.024 18.906 1.00 93.69 72 ARG A N 1
ATOM 572 C CA . ARG A 1 72 ? -7.172 -2.570 18.645 1.00 93.69 72 ARG A CA 1
ATOM 573 C C . ARG A 1 72 ? -6.172 -3.589 19.187 1.00 93.69 72 ARG A C 1
ATOM 575 O O . ARG A 1 72 ? -6.271 -3.977 20.347 1.00 93.69 72 ARG A O 1
ATOM 582 N N . GLU A 1 73 ? -5.204 -3.966 18.362 1.00 94.50 73 GLU A N 1
ATOM 583 C CA . GLU A 1 73 ? -4.130 -4.901 18.698 1.00 94.50 73 GLU A CA 1
ATOM 584 C C . GLU A 1 73 ? -2.810 -4.314 18.191 1.00 94.50 73 GLU A C 1
ATOM 586 O O . GLU A 1 73 ? -2.583 -4.223 16.988 1.00 94.50 73 GLU A O 1
ATOM 591 N N . GLY A 1 74 ? -1.966 -3.840 19.112 1.00 91.75 74 GLY A N 1
ATOM 592 C CA . GLY A 1 74 ? -0.735 -3.132 18.759 1.00 91.75 74 GLY A CA 1
ATOM 593 C C . GLY A 1 74 ? -0.990 -1.876 17.913 1.00 91.75 74 GLY A C 1
ATOM 594 O O . GLY A 1 74 ? -1.750 -0.979 18.297 1.00 91.75 74 GLY A O 1
ATOM 595 N N . ASP A 1 75 ? -0.327 -1.815 16.762 1.00 90.94 75 ASP A N 1
ATOM 596 C CA . ASP A 1 75 ? -0.477 -0.785 15.732 1.00 90.94 75 ASP A CA 1
ATOM 597 C C . ASP A 1 75 ? -1.658 -1.042 14.776 1.00 90.94 75 ASP A C 1
ATOM 599 O O . ASP A 1 75 ? -2.005 -0.160 13.988 1.00 90.94 75 ASP A O 1
ATOM 603 N N . GLY A 1 76 ? -2.330 -2.191 14.897 1.00 94.38 76 GLY A N 1
ATOM 604 C CA . GLY A 1 76 ? -3.404 -2.628 14.014 1.00 94.38 76 GLY A CA 1
ATOM 605 C C . GLY A 1 76 ? -4.744 -2.900 14.704 1.00 94.38 76 GLY A C 1
ATOM 606 O O . GLY A 1 76 ? -5.035 -2.452 15.819 1.00 94.38 76 GLY A O 1
ATOM 607 N N . TYR A 1 77 ? -5.592 -3.639 13.987 1.00 95.62 77 TYR A N 1
ATOM 608 C CA . TYR A 1 77 ? -6.916 -4.065 14.432 1.00 95.62 77 TYR A CA 1
ATOM 609 C C . TYR A 1 77 ? -7.102 -5.564 14.202 1.00 95.62 77 TYR A C 1
ATOM 611 O O . TYR A 1 77 ? -6.717 -6.090 13.159 1.00 95.62 77 TYR A O 1
ATOM 619 N N . ARG A 1 78 ? -7.769 -6.227 15.146 1.00 95.25 78 ARG A N 1
ATOM 620 C CA . ARG A 1 78 ? -8.136 -7.642 15.089 1.00 95.25 78 ARG A CA 1
ATOM 621 C C . ARG A 1 78 ? -9.641 -7.785 14.908 1.00 95.25 78 ARG A C 1
ATOM 623 O O . ARG A 1 78 ? -10.410 -7.116 15.598 1.00 95.25 78 ARG A O 1
ATOM 630 N N . LEU A 1 79 ? -10.071 -8.661 14.001 1.00 96.06 79 LEU A N 1
ATOM 631 C CA . LEU A 1 79 ? -11.484 -9.008 13.833 1.00 96.06 79 LEU A CA 1
ATOM 632 C C . LEU A 1 79 ? -11.965 -9.825 15.042 1.00 96.06 79 LEU A C 1
ATOM 634 O O . LEU A 1 79 ? -11.296 -10.765 15.467 1.00 96.06 79 LEU A O 1
ATOM 638 N N . LYS A 1 80 ? -13.125 -9.463 15.594 1.00 92.56 80 LYS A N 1
ATOM 639 C CA . LYS A 1 80 ? -13.747 -10.132 16.750 1.00 92.56 80 LYS A CA 1
ATOM 640 C C . LYS A 1 80 ? -14.870 -11.090 16.376 1.00 92.56 80 LYS A C 1
ATOM 642 O O . LYS A 1 80 ? -15.309 -11.859 17.225 1.00 92.56 80 LYS A O 1
ATOM 647 N N . VAL A 1 81 ? -15.379 -10.994 15.152 1.00 83.94 81 VAL A N 1
ATOM 648 C CA . VAL A 1 81 ? -16.448 -11.867 14.668 1.00 83.94 81 VAL A CA 1
ATOM 649 C C . VAL A 1 81 ? -15.849 -13.106 14.019 1.00 83.94 81 VAL A C 1
ATOM 651 O O . VAL A 1 81 ? -14.929 -13.000 13.209 1.00 83.94 81 VAL A O 1
ATOM 654 N N . ASP A 1 82 ? -16.386 -14.274 14.363 1.00 76.75 82 ASP A N 1
ATOM 655 C CA . ASP A 1 82 ? -16.060 -15.509 13.660 1.00 76.75 82 ASP A CA 1
ATOM 656 C C . ASP A 1 82 ? -16.593 -15.417 12.227 1.00 76.75 82 ASP A C 1
ATOM 658 O O . ASP A 1 82 ? -17.786 -15.187 12.002 1.00 76.75 82 ASP A O 1
ATOM 662 N N . LEU A 1 83 ? -15.701 -15.605 11.255 1.00 60.03 83 LEU A N 1
ATOM 663 C CA . LEU A 1 83 ? -16.072 -15.842 9.866 1.00 60.03 83 LEU A CA 1
ATOM 664 C C . LEU A 1 83 ? -16.673 -17.252 9.801 1.00 60.03 83 LEU A C 1
ATOM 666 O O . LEU A 1 83 ? -15.949 -18.229 9.621 1.00 60.03 83 LEU A O 1
ATOM 670 N N . LYS A 1 84 ? -17.978 -17.360 10.064 1.00 50.53 84 LYS A N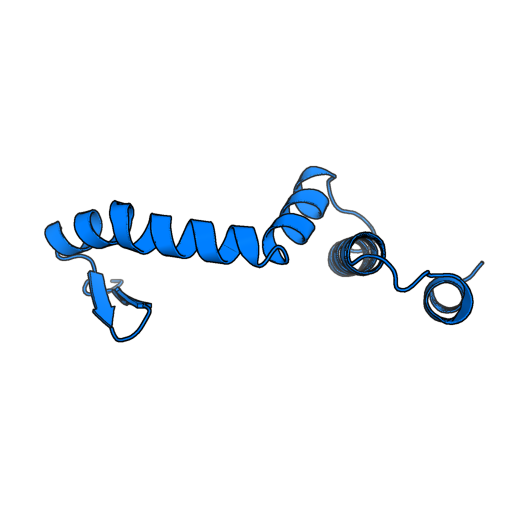 1
ATOM 671 C CA . LYS A 1 84 ? -18.737 -18.581 9.777 1.00 50.53 84 LYS A CA 1
ATOM 672 C C . LYS A 1 84 ? -18.819 -18.827 8.277 1.00 50.53 84 LYS A C 1
ATOM 674 O O . LYS A 1 84 ? -18.994 -17.834 7.536 1.00 50.53 84 LYS A O 1
#

Sequence (84 aa):
MLLRDFILNRMRMGHVYQPVMLKALLQGNGRVSLRDIAAAFLALDEAQLEYYEEITKRMPGPVLSRHGLVEREGDGYRLKVDLK

Radius of gyration: 19.23 Å; chains: 1; bounding box: 42×29×47 Å

pLDDT: mean 91.2, std 8.48, range [50.53, 98.0]

Secondary structure (DSSP, 8-state):
--HHHHHHHT--TT-THHHHHHHHHHHTTT---HHHHHHHHHTT-HHHHHHHHHHHHHTHHHHHHHTTSEEEETTEEEE-S---